Protein AF-A0A914XV38-F1 (afdb_monomer_lite)

pLDDT: mean 73.66, std 16.75, range [41.0, 97.12]

Secondary structure (DSSP, 8-state):
----HHHHHHH-STTTTSSHHHHHTT----THHHHHHHHHHHHHHHHHHHHHHHHHHHHHHHHTTTT----SS-HHHHHHH-HHHHHHHHHHHHHHHHHH-HHHHHHHHHHHHHHHHHHHHHHHHHHHHHHHHHHHHHHHHHHHHHHHHHHHHTT--

Structure (mmCIF, N/CA/C/O backbone):
data_AF-A0A914XV38-F1
#
_entry.id   AF-A0A914XV38-F1
#
loop_
_atom_site.group_PDB
_atom_site.id
_atom_site.type_symbol
_atom_site.label_atom_id
_atom_site.label_alt_id
_atom_site.label_comp_id
_atom_site.label_asym_id
_atom_site.label_entity_id
_atom_site.label_seq_id
_atom_site.pdbx_PDB_ins_code
_atom_site.Cartn_x
_atom_site.Cartn_y
_atom_site.Cartn_z
_atom_site.occupancy
_atom_site.B_iso_or_equiv
_atom_site.auth_seq_id
_atom_site.auth_comp_id
_atom_site.auth_asym_id
_atom_site.auth_atom_id
_atom_site.pdbx_PDB_model_num
ATOM 1 N N . MET A 1 1 ? 43.295 29.439 -17.324 1.00 41.00 1 MET A N 1
ATOM 2 C CA . MET A 1 1 ? 41.850 29.354 -17.033 1.00 41.00 1 MET A CA 1
ATOM 3 C C . MET A 1 1 ? 41.662 28.058 -16.274 1.00 41.00 1 MET A C 1
ATOM 5 O O . MET A 1 1 ? 42.192 27.056 -16.723 1.00 41.00 1 MET A O 1
ATOM 9 N N . SER A 1 2 ? 41.113 28.115 -15.063 1.00 48.41 2 SER A N 1
ATOM 10 C CA . SER A 1 2 ? 41.177 27.015 -14.096 1.00 48.41 2 SER A CA 1
ATOM 11 C C . SER A 1 2 ? 40.295 25.840 -14.526 1.00 48.41 2 SER A C 1
ATOM 13 O O . SER A 1 2 ? 39.072 25.958 -14.514 1.00 48.41 2 SER A O 1
ATOM 15 N N . ASP A 1 3 ? 40.920 24.716 -14.879 1.00 60.22 3 ASP A N 1
ATOM 16 C CA . ASP A 1 3 ? 40.264 23.430 -15.139 1.00 60.22 3 ASP A CA 1
ATOM 17 C C . ASP A 1 3 ? 39.800 22.807 -13.819 1.00 60.22 3 ASP A C 1
ATOM 19 O O . ASP A 1 3 ? 40.382 21.852 -13.307 1.00 60.22 3 ASP A O 1
ATOM 23 N N . ASP A 1 4 ? 38.769 23.397 -13.217 1.00 76.31 4 ASP A N 1
ATOM 24 C CA . ASP A 1 4 ? 38.188 22.877 -11.988 1.00 76.31 4 ASP A CA 1
ATOM 25 C C . ASP A 1 4 ? 37.334 21.635 -12.331 1.00 76.31 4 ASP A C 1
ATOM 27 O O . ASP A 1 4 ? 36.290 21.752 -12.989 1.00 76.31 4 ASP A O 1
ATOM 31 N N . PRO A 1 5 ? 37.711 20.418 -11.898 1.00 68.00 5 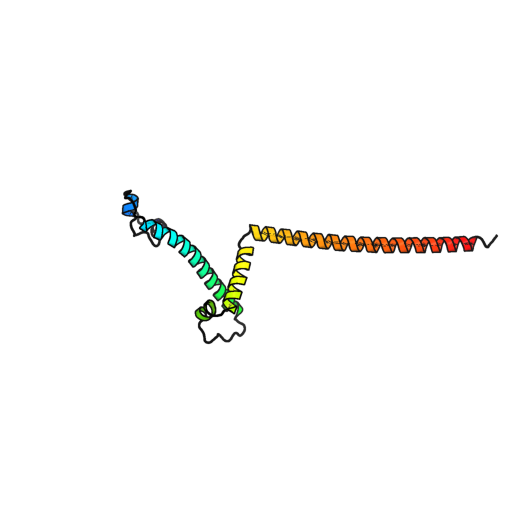PRO A N 1
ATOM 32 C CA . PRO A 1 5 ? 37.013 19.184 -12.279 1.00 68.00 5 PRO A CA 1
ATOM 33 C C . PRO A 1 5 ? 35.573 19.140 -11.739 1.00 68.00 5 PRO A C 1
ATOM 35 O O . PRO A 1 5 ? 34.691 18.497 -12.314 1.00 68.00 5 PRO A O 1
ATOM 38 N N . LYS A 1 6 ? 35.310 19.893 -10.663 1.00 68.88 6 LYS A N 1
ATOM 39 C CA . LYS A 1 6 ? 33.977 20.114 -10.088 1.00 68.88 6 LYS A CA 1
ATOM 40 C C . LYS A 1 6 ? 33.124 21.101 -10.895 1.00 68.88 6 LYS A C 1
ATOM 42 O O . LYS A 1 6 ? 31.919 21.178 -10.687 1.00 68.88 6 LYS A O 1
ATOM 47 N N . LEU A 1 7 ? 33.700 21.852 -11.821 1.00 66.38 7 LEU A N 1
ATOM 48 C CA . LEU A 1 7 ? 32.927 22.647 -12.769 1.00 66.38 7 LEU A CA 1
ATOM 49 C C . LEU A 1 7 ? 32.657 21.855 -14.049 1.00 66.38 7 LEU A C 1
ATOM 51 O O . LEU A 1 7 ? 31.567 21.944 -14.610 1.00 66.38 7 LEU A O 1
ATOM 55 N N . LYS A 1 8 ? 33.601 20.990 -14.434 1.00 64.06 8 LYS A N 1
ATOM 56 C CA . LYS A 1 8 ? 33.467 20.086 -15.577 1.00 64.06 8 LYS A CA 1
ATOM 57 C C . LYS A 1 8 ? 32.241 19.178 -15.448 1.00 64.06 8 LYS A C 1
ATOM 59 O O . LYS A 1 8 ? 31.388 19.235 -16.315 1.00 64.06 8 LYS A O 1
ATOM 64 N N . TRP A 1 9 ? 32.034 18.454 -14.341 1.00 71.44 9 TRP A N 1
ATOM 65 C CA . TRP A 1 9 ? 30.826 17.601 -14.196 1.00 71.44 9 TRP A CA 1
ATOM 66 C C . TRP A 1 9 ? 29.491 18.373 -14.276 1.00 71.44 9 TRP A C 1
ATOM 68 O O . TRP A 1 9 ? 28.462 17.788 -14.603 1.00 71.44 9 TRP A O 1
ATOM 78 N N . MET A 1 10 ? 29.500 19.674 -13.964 1.00 63.31 10 MET A N 1
ATOM 79 C CA . MET A 1 10 ? 28.307 20.520 -13.962 1.00 63.31 10 MET A CA 1
ATOM 80 C C . MET A 1 10 ? 27.970 21.037 -15.366 1.00 63.31 10 MET A C 1
ATOM 82 O O . MET A 1 10 ? 26.803 21.277 -15.669 1.00 63.31 10 MET A O 1
ATOM 86 N N . TYR A 1 11 ? 28.979 21.201 -16.225 1.00 62.62 11 TYR A N 1
ATOM 87 C CA . TYR A 1 11 ? 28.820 21.764 -17.565 1.00 62.62 11 TYR A CA 1
ATOM 88 C C . TYR A 1 11 ? 28.983 20.746 -18.700 1.00 62.62 11 TYR A C 1
ATOM 90 O O . TYR A 1 11 ? 28.449 20.993 -19.783 1.00 62.62 11 TYR A O 1
ATOM 98 N N . ASP A 1 12 ? 29.627 19.610 -18.428 1.00 63.47 12 ASP A N 1
ATOM 99 C CA . ASP A 1 12 ? 29.989 18.519 -19.343 1.00 63.47 12 ASP A CA 1
ATOM 100 C C . ASP A 1 12 ? 28.950 17.379 -19.293 1.00 63.47 12 ASP A C 1
ATOM 102 O O . ASP A 1 12 ? 29.258 16.193 -19.170 1.00 63.47 12 ASP A O 1
ATOM 106 N N . GLY A 1 13 ? 27.669 17.761 -19.295 1.00 64.31 13 GLY A N 1
ATOM 107 C CA . GLY A 1 13 ? 26.573 16.811 -19.472 1.00 64.31 13 GLY A CA 1
ATOM 108 C C . GLY A 1 13 ? 26.583 16.216 -20.891 1.00 64.31 13 GLY A C 1
ATOM 109 O O . GLY A 1 13 ? 27.240 16.766 -21.772 1.00 64.31 13 GLY A O 1
ATOM 110 N N . PRO A 1 14 ? 25.797 15.161 -21.178 1.00 55.69 14 PRO A N 1
ATOM 111 C CA . PRO A 1 14 ? 25.811 14.417 -22.454 1.00 55.69 14 PRO A CA 1
ATOM 112 C C . PRO A 1 14 ? 25.524 15.216 -23.746 1.00 55.69 14 PRO A C 1
ATOM 114 O O . PRO A 1 14 ? 25.412 14.627 -24.816 1.00 55.69 14 PRO A O 1
ATOM 117 N N . LYS A 1 15 ? 25.335 16.538 -23.657 1.00 56.88 15 LYS A N 1
ATOM 118 C CA . LYS A 1 15 ? 25.052 17.467 -24.763 1.00 56.88 15 LYS A CA 1
ATOM 119 C C . LYS A 1 15 ? 25.884 18.757 -24.680 1.00 56.88 15 LYS A C 1
ATOM 121 O O . LYS A 1 15 ? 25.517 19.752 -25.292 1.00 56.88 15 LYS A O 1
ATOM 126 N N . ALA A 1 16 ? 26.967 18.767 -23.899 1.00 57.53 16 ALA A N 1
ATOM 127 C CA . ALA A 1 16 ? 27.772 19.965 -23.660 1.00 57.53 16 ALA A CA 1
ATOM 128 C C . ALA A 1 16 ? 28.432 20.534 -24.927 1.00 57.53 16 ALA A C 1
ATOM 130 O O . ALA A 1 16 ? 28.594 21.747 -25.011 1.00 57.53 16 ALA A O 1
ATOM 131 N N . ASP A 1 17 ? 28.734 19.685 -25.913 1.00 57.12 17 ASP A N 1
ATOM 132 C CA . ASP A 1 17 ? 29.465 20.078 -27.126 1.00 57.12 17 ASP A CA 1
ATOM 133 C C . ASP A 1 17 ? 28.587 20.569 -28.284 1.00 57.12 17 ASP A C 1
ATOM 135 O O . ASP A 1 17 ? 29.087 21.170 -29.234 1.00 57.12 17 ASP A O 1
ATOM 139 N N . VAL A 1 18 ? 27.271 20.350 -28.244 1.00 59.00 18 VAL A N 1
ATOM 140 C CA . VAL A 1 18 ? 26.411 20.670 -29.390 1.00 59.00 18 VAL A CA 1
ATOM 141 C C . VAL A 1 18 ? 25.812 22.068 -29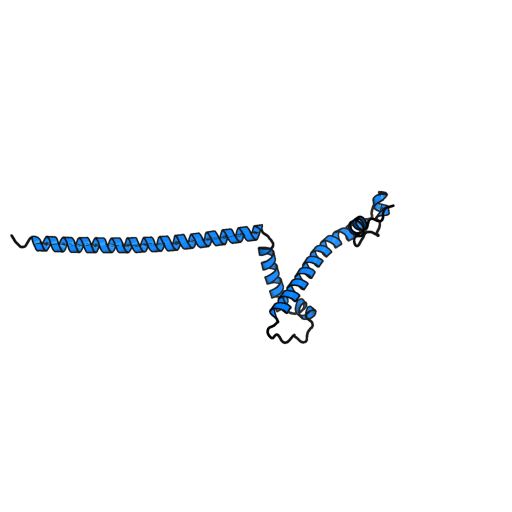.193 1.00 59.00 18 VAL A C 1
ATOM 143 O O . VAL A 1 18 ? 24.783 22.240 -28.545 1.00 59.00 18 VAL A O 1
ATOM 146 N N . HIS A 1 19 ? 26.498 23.073 -29.753 1.00 63.16 19 HIS A N 1
ATOM 147 C CA . HIS A 1 19 ? 26.081 24.485 -29.878 1.00 63.16 19 HIS A CA 1
ATOM 148 C C . HIS A 1 19 ? 26.098 25.358 -28.605 1.00 63.16 19 HIS A C 1
ATOM 150 O O . HIS A 1 19 ? 25.396 26.371 -28.536 1.00 63.16 19 HIS A O 1
ATOM 156 N N . ARG A 1 20 ? 26.946 25.036 -27.614 1.00 69.44 20 ARG A N 1
ATOM 157 C CA . ARG A 1 20 ? 27.156 25.876 -26.411 1.00 69.44 20 ARG A CA 1
ATOM 158 C C . ARG A 1 20 ? 27.593 27.301 -26.748 1.00 69.44 20 ARG A C 1
ATOM 160 O O . ARG A 1 20 ? 27.009 28.263 -26.251 1.00 69.44 20 ARG A O 1
ATOM 167 N N . GLU A 1 21 ? 28.601 27.416 -27.606 1.00 68.56 21 GLU A N 1
ATOM 168 C CA . GLU A 1 21 ? 29.188 28.702 -27.988 1.00 68.56 21 GLU A CA 1
ATOM 169 C C . GLU A 1 21 ? 28.180 29.575 -28.745 1.00 68.56 21 GLU A C 1
ATOM 171 O O . GLU A 1 21 ? 28.085 30.773 -28.500 1.00 68.56 21 GLU A O 1
ATOM 176 N N . ASP A 1 22 ? 27.343 28.980 -29.598 1.00 72.44 22 ASP A N 1
ATOM 177 C CA . ASP A 1 22 ? 26.324 29.718 -30.349 1.00 72.44 22 ASP A CA 1
ATOM 178 C C . ASP A 1 22 ? 25.220 30.286 -29.440 1.00 72.44 22 ASP A C 1
ATOM 180 O O . ASP A 1 22 ? 24.764 31.411 -29.659 1.00 72.44 22 ASP A O 1
ATOM 184 N N . PHE A 1 23 ? 24.830 29.550 -28.391 1.00 70.38 23 PHE A N 1
ATOM 185 C CA . PHE A 1 23 ? 23.866 30.021 -27.392 1.00 70.38 23 PHE A CA 1
ATOM 186 C C . PHE A 1 23 ? 24.442 31.138 -26.514 1.00 70.38 23 PHE A C 1
ATOM 188 O O . PHE A 1 23 ? 23.765 32.134 -26.261 1.00 70.38 23 PHE A O 1
ATOM 195 N N . LEU A 1 24 ? 25.701 31.009 -26.083 1.00 76.00 24 LEU A N 1
ATOM 196 C CA . LEU A 1 24 ? 26.383 32.042 -25.295 1.00 76.00 24 LEU A CA 1
ATOM 197 C C . LEU A 1 24 ? 26.608 33.331 -26.096 1.00 76.00 24 LEU A C 1
ATOM 199 O O . LEU A 1 24 ? 26.568 34.422 -25.531 1.00 76.00 24 LEU A O 1
ATOM 203 N N . LEU A 1 25 ? 26.777 33.211 -27.413 1.00 80.25 25 LEU A N 1
ATOM 204 C CA . LEU A 1 25 ? 26.865 34.336 -28.343 1.00 80.25 25 LEU A CA 1
ATOM 205 C C . LEU A 1 25 ? 25.489 34.891 -28.760 1.00 80.25 25 LEU A C 1
ATOM 207 O O . LEU A 1 25 ? 25.427 35.817 -29.567 1.00 80.25 25 LEU A O 1
ATOM 211 N N . GLY A 1 26 ? 24.388 34.350 -28.220 1.00 72.69 26 GLY A N 1
ATOM 212 C CA . GLY A 1 26 ? 23.032 34.858 -28.435 1.00 72.69 26 GLY A CA 1
ATOM 213 C C . GLY A 1 26 ? 22.471 34.610 -29.837 1.00 72.69 26 GLY A C 1
ATOM 214 O O . GLY A 1 26 ? 21.571 35.331 -30.273 1.00 72.69 26 GLY A O 1
ATOM 215 N N . LYS A 1 27 ? 22.988 33.616 -30.568 1.00 77.75 27 LYS A N 1
ATOM 216 C CA . LYS A 1 27 ? 22.455 33.260 -31.887 1.00 77.75 27 LYS A CA 1
ATOM 217 C C . LYS A 1 27 ? 21.096 32.573 -31.750 1.00 77.75 27 LYS A C 1
ATOM 219 O O . LYS A 1 27 ? 20.847 31.828 -30.804 1.00 77.75 27 LYS A O 1
ATOM 224 N N . GLN A 1 28 ? 20.211 32.814 -32.716 1.00 71.94 28 GLN A N 1
ATOM 225 C CA . GLN A 1 28 ? 18.901 32.169 -32.746 1.00 71.94 28 GLN A CA 1
ATOM 226 C C . GLN A 1 28 ? 19.071 30.665 -32.987 1.00 71.94 28 GLN A C 1
ATOM 228 O O . GLN A 1 28 ? 19.559 30.252 -34.037 1.00 71.94 28 GLN A O 1
ATOM 233 N N . LEU A 1 29 ? 18.682 29.854 -32.004 1.00 64.19 29 LEU A N 1
ATOM 234 C CA . LEU A 1 29 ? 18.684 28.399 -32.125 1.00 64.19 29 LEU A CA 1
ATOM 235 C C . LEU A 1 29 ? 17.526 27.960 -33.029 1.00 64.19 29 LEU A C 1
ATOM 237 O O . LEU A 1 29 ? 16.406 28.463 -32.915 1.00 64.19 29 LEU A O 1
ATOM 241 N N . THR A 1 30 ? 17.794 27.028 -33.942 1.00 67.12 30 THR A N 1
ATOM 242 C CA . THR A 1 30 ? 16.761 26.443 -34.801 1.00 67.12 30 THR A CA 1
ATOM 243 C C . THR A 1 30 ? 15.841 25.525 -33.991 1.00 67.12 30 THR A C 1
ATOM 245 O O . THR A 1 30 ? 16.195 25.033 -32.918 1.00 67.12 30 THR A O 1
ATOM 248 N N . LYS A 1 31 ? 14.636 25.275 -34.516 1.00 63.69 31 LYS A N 1
ATOM 249 C CA . LYS A 1 31 ? 13.576 24.475 -33.871 1.00 63.69 31 LYS A CA 1
ATOM 250 C C . LYS A 1 31 ? 14.003 23.035 -33.538 1.00 63.69 31 LYS A C 1
ATOM 252 O O . LYS A 1 31 ? 13.407 22.391 -32.680 1.00 63.69 31 LYS A O 1
ATOM 257 N N . ASP A 1 32 ? 15.073 22.560 -34.168 1.00 59.56 32 ASP A N 1
ATOM 258 C CA . ASP A 1 32 ? 15.674 21.249 -33.924 1.00 59.56 32 ASP A CA 1
ATOM 259 C C . ASP A 1 32 ? 16.302 21.144 -32.522 1.00 59.56 32 ASP A C 1
ATOM 261 O O . ASP A 1 32 ? 16.434 20.045 -31.992 1.00 59.56 32 ASP A O 1
ATOM 265 N N . PHE A 1 33 ? 16.633 22.273 -31.879 1.00 62.00 33 PHE A N 1
ATOM 266 C CA . PHE A 1 33 ? 17.196 22.309 -30.527 1.00 62.00 33 PHE A CA 1
ATOM 267 C C . PHE A 1 33 ? 16.188 21.896 -29.439 1.00 62.00 33 PHE A C 1
ATOM 269 O O . PHE A 1 33 ? 16.547 21.178 -28.502 1.00 62.00 33 PHE A O 1
ATOM 276 N N . GLU A 1 34 ? 14.915 22.290 -29.571 1.00 57.62 34 GLU A N 1
ATOM 277 C CA . GLU A 1 34 ? 13.851 21.897 -28.629 1.00 57.62 34 GLU A CA 1
ATOM 278 C C . GLU A 1 34 ? 13.601 20.386 -28.644 1.00 57.62 34 GLU A C 1
ATOM 280 O O . GLU A 1 34 ? 13.331 19.783 -27.606 1.00 57.62 34 GLU A O 1
ATOM 285 N N . LEU A 1 35 ? 13.775 19.739 -29.799 1.00 55.88 35 LEU A N 1
ATOM 286 C CA . LEU A 1 35 ? 13.557 18.301 -29.923 1.00 55.88 35 LEU A CA 1
ATOM 287 C C . LEU A 1 35 ? 14.529 17.498 -29.042 1.00 55.88 35 LEU A C 1
ATOM 289 O O . LEU A 1 35 ? 14.160 16.460 -28.492 1.00 55.88 35 LEU A O 1
ATOM 293 N N . TYR A 1 36 ? 15.752 17.996 -28.838 1.00 53.84 36 TYR A N 1
ATOM 294 C CA . TYR A 1 36 ? 16.742 17.339 -27.988 1.00 53.84 36 TYR A CA 1
ATOM 295 C C . TYR A 1 36 ? 16.544 17.614 -26.492 1.00 53.84 36 TYR A C 1
ATOM 297 O O . TYR A 1 36 ? 16.993 16.796 -25.685 1.00 53.84 36 TYR A O 1
ATOM 305 N N . SER A 1 37 ? 15.886 18.701 -26.081 1.00 56.75 37 SER A N 1
ATOM 306 C CA . SER A 1 37 ? 15.609 18.960 -24.658 1.00 56.75 37 SER A CA 1
ATOM 307 C C . SER A 1 37 ? 14.467 18.077 -24.135 1.00 56.75 37 SER A C 1
ATOM 309 O O . SER A 1 37 ? 14.569 17.519 -23.040 1.00 56.75 37 SER A O 1
ATOM 311 N N . ASP A 1 38 ? 13.442 17.834 -24.954 1.00 50.56 38 ASP A N 1
ATOM 312 C CA . ASP A 1 38 ? 12.316 16.959 -24.606 1.00 50.56 38 ASP A CA 1
ATOM 313 C C . ASP A 1 38 ? 12.700 15.475 -24.536 1.00 50.56 38 ASP A C 1
ATOM 315 O O . ASP A 1 38 ? 12.161 14.726 -23.713 1.00 50.56 38 ASP A O 1
ATOM 319 N N . VAL A 1 39 ? 13.679 15.040 -25.335 1.00 50.19 39 VAL A N 1
ATOM 320 C CA . VAL A 1 39 ? 14.248 13.684 -25.236 1.00 50.19 39 VAL A CA 1
ATOM 321 C C . VAL A 1 39 ? 14.886 13.453 -23.860 1.00 50.19 39 VAL A C 1
ATOM 323 O O . VAL A 1 39 ? 14.718 12.379 -23.301 1.00 50.19 39 VAL A O 1
ATOM 326 N N . ALA A 1 40 ? 15.470 14.473 -23.218 1.00 50.06 40 ALA A N 1
ATOM 327 C CA . ALA A 1 40 ? 16.048 14.321 -21.877 1.00 50.06 40 ALA A CA 1
ATOM 328 C C . ALA A 1 40 ? 14.995 14.046 -20.784 1.00 50.06 40 ALA A C 1
ATOM 330 O O . ALA A 1 40 ? 15.289 13.376 -19.796 1.00 50.06 40 ALA A O 1
ATOM 331 N N . ARG A 1 41 ? 13.750 14.517 -20.948 1.00 50.75 41 ARG A N 1
ATOM 332 C CA . ARG A 1 41 ? 12.655 14.170 -20.021 1.00 50.75 41 ARG A CA 1
ATOM 333 C C . ARG A 1 41 ? 12.240 12.712 -20.201 1.00 50.75 41 ARG A C 1
ATOM 335 O O . ARG A 1 41 ? 12.031 12.013 -19.213 1.00 50.75 41 ARG A O 1
ATOM 342 N N . LYS A 1 42 ? 12.211 12.244 -21.452 1.00 51.69 42 LYS A N 1
ATOM 343 C CA . LYS A 1 42 ? 11.950 10.839 -21.791 1.00 51.69 42 LYS A CA 1
ATOM 344 C C . LYS A 1 42 ? 13.069 9.922 -21.294 1.00 51.69 42 LYS A C 1
ATOM 346 O O . LYS A 1 42 ? 12.759 8.868 -20.758 1.00 51.69 42 LYS A O 1
ATOM 351 N N . ASP A 1 43 ? 14.328 10.350 -21.368 1.00 49.41 43 ASP A N 1
ATOM 352 C CA . ASP A 1 43 ? 15.484 9.585 -20.884 1.00 49.41 43 ASP A CA 1
ATOM 353 C C . ASP A 1 43 ? 15.527 9.488 -19.352 1.00 49.41 43 ASP A C 1
ATOM 355 O O . ASP A 1 43 ? 15.942 8.468 -18.817 1.00 49.41 43 ASP A O 1
ATOM 359 N N . VAL A 1 44 ? 15.062 10.504 -18.614 1.00 53.47 44 VAL A N 1
ATOM 360 C CA . VAL A 1 44 ? 14.942 10.432 -17.143 1.00 53.47 44 VAL A CA 1
ATOM 361 C C . VAL A 1 44 ? 13.830 9.471 -16.719 1.00 53.47 44 VAL A C 1
ATOM 363 O O . VAL A 1 44 ? 13.985 8.739 -15.738 1.00 53.47 44 VAL A O 1
ATOM 366 N N . ASP A 1 45 ? 12.717 9.438 -17.448 1.00 50.09 45 ASP A N 1
ATOM 367 C CA . ASP A 1 45 ? 11.640 8.482 -17.189 1.00 50.09 45 ASP A CA 1
ATOM 368 C C . ASP A 1 45 ? 12.012 7.062 -17.661 1.00 50.09 45 ASP A C 1
ATOM 370 O O . ASP A 1 45 ? 11.708 6.089 -16.967 1.00 50.09 45 ASP A O 1
ATOM 374 N N . ALA A 1 46 ? 12.786 6.939 -18.744 1.00 52.16 46 ALA A N 1
ATOM 375 C CA . ALA A 1 46 ? 13.398 5.687 -19.182 1.00 52.16 46 ALA A CA 1
ATOM 376 C C . ALA A 1 46 ? 14.446 5.186 -18.173 1.00 52.16 46 ALA A C 1
ATOM 378 O O . ALA A 1 46 ? 14.395 4.026 -17.779 1.00 52.16 46 ALA A O 1
ATOM 379 N N . ALA A 1 47 ? 15.315 6.051 -17.646 1.00 52.22 47 ALA A N 1
ATOM 380 C CA . ALA A 1 47 ? 16.307 5.700 -16.629 1.00 52.22 47 ALA A CA 1
ATOM 381 C C . ALA A 1 47 ? 15.659 5.295 -15.296 1.00 52.22 47 ALA A C 1
ATOM 383 O O . ALA A 1 47 ? 16.151 4.393 -14.620 1.00 52.22 47 ALA A O 1
ATOM 384 N N . LYS A 1 48 ? 14.523 5.902 -14.918 1.00 54.22 48 LYS A N 1
ATOM 385 C CA . LYS A 1 48 ? 13.706 5.409 -13.795 1.00 54.22 48 LYS A CA 1
ATOM 386 C C . LYS A 1 48 ? 13.132 4.032 -14.098 1.00 54.22 48 LYS A C 1
ATOM 388 O O . LYS A 1 48 ? 13.196 3.169 -13.229 1.00 54.22 48 LYS A O 1
ATOM 393 N N . SER A 1 49 ? 12.609 3.806 -15.304 1.00 54.84 49 SER A N 1
ATOM 394 C CA . SER A 1 49 ? 12.084 2.496 -15.705 1.00 54.84 49 SER A CA 1
ATOM 395 C C . SER A 1 49 ? 13.174 1.412 -15.725 1.00 54.84 49 SER A C 1
ATOM 397 O O . SER A 1 49 ? 12.958 0.326 -15.198 1.00 54.84 49 SER A O 1
ATOM 399 N N . GLU A 1 50 ? 14.385 1.742 -16.177 1.00 55.38 50 GLU A N 1
ATOM 400 C CA . GLU A 1 50 ? 15.541 0.842 -16.219 1.00 55.38 50 GLU A CA 1
ATOM 401 C C . GLU A 1 50 ? 16.127 0.597 -14.815 1.00 55.38 50 GLU A C 1
ATOM 403 O O . GLU A 1 50 ? 16.525 -0.517 -14.473 1.00 55.38 50 GLU A O 1
ATOM 408 N N . ALA A 1 51 ? 16.143 1.611 -13.942 1.00 56.97 51 ALA A N 1
ATOM 409 C CA . ALA A 1 51 ? 16.525 1.453 -12.538 1.00 56.97 51 ALA A CA 1
ATOM 410 C C . ALA A 1 51 ? 15.504 0.604 -11.760 1.00 56.97 51 ALA A C 1
ATOM 412 O O . ALA A 1 51 ? 15.883 -0.210 -10.910 1.00 56.97 51 ALA A O 1
ATOM 413 N N . ILE A 1 52 ? 14.213 0.759 -12.068 1.00 56.66 52 ILE A N 1
ATOM 414 C CA . ILE A 1 52 ? 13.138 -0.092 -11.555 1.00 56.66 52 ILE A CA 1
ATOM 415 C C . ILE A 1 52 ? 13.359 -1.531 -12.015 1.00 56.66 52 ILE A C 1
ATOM 417 O O . ILE A 1 52 ? 13.316 -2.426 -11.168 1.00 56.66 52 ILE A O 1
ATOM 421 N N . ASP A 1 53 ? 13.666 -1.742 -13.292 1.00 58.38 53 ASP A N 1
ATOM 422 C CA . ASP A 1 53 ? 13.890 -3.065 -13.864 1.00 58.38 53 ASP A CA 1
ATOM 423 C C . ASP A 1 53 ? 15.117 -3.751 -13.239 1.00 58.38 53 ASP A C 1
ATOM 425 O O . ASP A 1 53 ? 15.020 -4.841 -12.676 1.00 58.38 53 ASP A O 1
ATOM 429 N N . LYS A 1 54 ? 16.245 -3.038 -13.115 1.00 58.91 54 LYS A N 1
ATOM 430 C CA . LYS A 1 54 ? 17.442 -3.522 -12.397 1.00 58.91 54 LYS A CA 1
ATOM 431 C C . LYS A 1 54 ? 17.168 -3.824 -10.918 1.00 58.91 54 LYS A C 1
ATOM 433 O O . LYS A 1 54 ? 17.729 -4.775 -10.370 1.00 58.91 54 LYS A O 1
ATOM 438 N N . SER A 1 55 ? 16.310 -3.049 -10.246 1.00 59.06 55 SER A N 1
ATOM 439 C CA . SER A 1 55 ? 15.904 -3.319 -8.855 1.00 59.06 55 SER A CA 1
ATOM 440 C C . SER A 1 55 ? 14.996 -4.549 -8.734 1.00 59.06 55 SER A C 1
ATOM 442 O O . SER A 1 55 ? 15.092 -5.294 -7.756 1.00 59.06 55 SER A O 1
ATOM 444 N N . PHE A 1 56 ? 14.133 -4.782 -9.727 1.00 58.19 56 PHE A N 1
ATOM 445 C CA . PHE A 1 56 ? 13.239 -5.931 -9.796 1.00 58.19 56 PHE A CA 1
ATOM 446 C C . PHE A 1 56 ? 14.023 -7.208 -10.100 1.00 58.19 56 PHE A C 1
ATOM 448 O O . PHE A 1 56 ? 13.890 -8.180 -9.364 1.00 58.19 56 PHE A O 1
ATOM 455 N N . ILE A 1 57 ? 14.933 -7.173 -11.076 1.00 59.62 57 ILE A N 1
ATOM 456 C CA . ILE A 1 57 ? 15.862 -8.267 -11.391 1.00 59.62 57 ILE A CA 1
ATOM 457 C C . ILE A 1 57 ? 16.680 -8.638 -10.143 1.00 59.62 57 ILE A C 1
ATOM 459 O O . ILE A 1 57 ? 16.800 -9.816 -9.800 1.00 59.62 57 ILE A O 1
ATOM 463 N N . LYS A 1 58 ? 17.189 -7.652 -9.387 1.00 59.12 58 LYS A N 1
ATOM 464 C CA . LYS A 1 58 ? 17.887 -7.904 -8.112 1.00 59.12 58 LYS A CA 1
ATOM 465 C C . LYS A 1 58 ? 16.956 -8.520 -7.060 1.00 59.12 58 LYS A C 1
ATOM 467 O O . LYS A 1 58 ? 17.298 -9.533 -6.468 1.00 59.12 58 LYS A O 1
ATOM 472 N N . SER A 1 59 ? 15.757 -7.985 -6.859 1.00 55.28 59 SER A N 1
ATOM 473 C CA . SER A 1 59 ? 14.755 -8.554 -5.939 1.00 55.28 59 SER A CA 1
ATOM 474 C C . SER A 1 59 ? 14.408 -10.018 -6.266 1.00 55.28 59 SER A C 1
ATOM 476 O O . SER A 1 59 ? 14.414 -10.884 -5.386 1.00 55.28 59 SER A O 1
ATOM 478 N N . VAL A 1 60 ? 14.182 -10.316 -7.548 1.00 56.12 60 VAL A N 1
ATOM 479 C CA . VAL A 1 60 ? 13.850 -11.656 -8.047 1.00 56.12 60 VA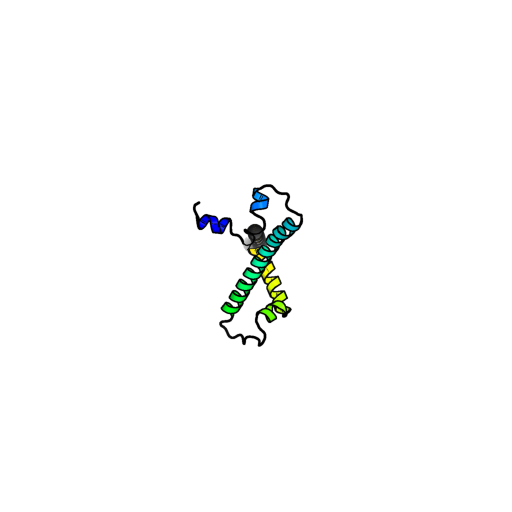L A CA 1
ATOM 480 C C . VAL A 1 60 ? 15.030 -12.615 -7.883 1.00 56.12 60 VAL A C 1
ATOM 482 O O . VAL A 1 60 ? 14.835 -13.736 -7.420 1.00 56.12 60 VAL A O 1
ATOM 485 N N . THR A 1 61 ? 16.257 -12.176 -8.169 1.00 53.06 61 THR A N 1
ATOM 486 C CA . THR A 1 61 ? 17.465 -13.006 -8.006 1.00 53.06 61 THR A CA 1
ATOM 487 C C . THR A 1 61 ? 17.808 -13.273 -6.537 1.00 53.06 61 THR A C 1
ATOM 489 O O . THR A 1 61 ? 18.131 -14.408 -6.193 1.00 53.06 61 THR A O 1
ATOM 492 N N . HIS A 1 62 ? 17.652 -12.296 -5.636 1.00 49.78 62 HIS A N 1
ATOM 493 C CA . HIS A 1 62 ? 17.961 -12.471 -4.207 1.00 49.78 62 HIS A CA 1
ATOM 494 C C . HIS A 1 62 ? 16.889 -13.295 -3.472 1.00 49.78 62 HIS A C 1
ATOM 496 O O . HIS A 1 62 ? 17.211 -14.064 -2.567 1.00 49.78 62 HIS A O 1
ATOM 502 N N . SER A 1 63 ? 15.622 -13.223 -3.898 1.00 48.00 63 SER A N 1
ATOM 503 C CA . SER A 1 63 ? 14.569 -14.130 -3.416 1.00 48.00 63 SER A CA 1
ATOM 504 C C . SER A 1 63 ? 14.682 -15.552 -3.995 1.00 48.00 63 SER A C 1
ATOM 506 O O . SER A 1 63 ? 14.027 -16.468 -3.490 1.00 48.00 63 SER A O 1
ATOM 508 N N . SER A 1 64 ? 15.496 -15.755 -5.038 1.00 47.59 64 SER A N 1
ATOM 509 C CA . SER A 1 64 ? 15.656 -17.025 -5.756 1.00 47.59 64 SER A CA 1
ATOM 510 C C . SER A 1 64 ? 16.868 -17.851 -5.304 1.00 47.59 64 SER A C 1
ATOM 512 O O . SER A 1 64 ? 17.247 -18.802 -5.987 1.00 47.59 64 SER A O 1
ATOM 514 N N . ASN A 1 65 ? 17.414 -17.602 -4.107 1.00 46.59 65 ASN A N 1
ATOM 515 C CA . ASN A 1 65 ? 18.352 -18.540 -3.470 1.00 46.59 65 ASN A CA 1
ATOM 516 C C . ASN A 1 65 ? 17.661 -19.816 -2.929 1.00 46.59 65 ASN A C 1
ATOM 518 O O . ASN A 1 65 ? 18.217 -20.563 -2.129 1.00 46.59 65 ASN A O 1
ATOM 522 N N . ARG A 1 66 ? 16.412 -20.070 -3.340 1.00 47.31 66 ARG A N 1
ATOM 523 C CA . ARG A 1 66 ? 15.704 -21.332 -3.125 1.00 47.31 66 ARG A CA 1
ATOM 524 C C . ARG A 1 66 ? 15.112 -21.815 -4.453 1.00 47.31 66 ARG A C 1
ATOM 526 O O . ARG A 1 66 ? 13.951 -21.571 -4.744 1.00 47.31 66 ARG A O 1
ATOM 533 N N . HIS A 1 67 ? 15.934 -22.536 -5.213 1.00 49.41 67 HIS A N 1
ATOM 534 C CA . HIS A 1 67 ? 15.520 -23.608 -6.132 1.00 49.41 67 HIS A CA 1
ATOM 535 C C . HIS A 1 67 ? 14.664 -23.254 -7.366 1.00 49.41 67 HIS A C 1
ATOM 537 O O . HIS A 1 67 ? 13.817 -24.061 -7.746 1.00 49.41 67 HIS A O 1
ATOM 543 N N . ASN A 1 68 ? 14.893 -22.135 -8.060 1.00 50.31 68 ASN A N 1
ATOM 544 C CA . ASN A 1 68 ? 14.291 -21.964 -9.390 1.00 50.31 68 ASN A CA 1
ATOM 545 C C . ASN A 1 68 ? 15.281 -22.375 -10.475 1.00 50.31 68 ASN A C 1
ATOM 547 O O . ASN A 1 68 ? 16.314 -21.739 -10.673 1.00 50.31 68 ASN A O 1
ATOM 551 N N . LYS A 1 69 ? 14.941 -23.458 -11.175 1.00 55.31 69 LYS A N 1
ATOM 552 C CA . LYS A 1 69 ? 15.538 -23.831 -12.456 1.00 55.31 69 LYS A CA 1
ATOM 553 C C . LYS A 1 69 ? 15.360 -22.625 -13.379 1.00 55.31 69 LYS A C 1
ATOM 555 O O . LYS A 1 69 ? 14.229 -22.281 -13.715 1.00 55.31 69 LYS A O 1
ATOM 560 N N . VAL A 1 70 ? 16.455 -21.935 -13.687 1.00 57.31 70 VAL A N 1
ATOM 561 C CA . VAL A 1 70 ? 16.449 -20.782 -14.591 1.00 57.31 70 VAL A CA 1
ATOM 562 C C . VAL A 1 70 ? 15.852 -21.264 -15.911 1.00 57.31 70 VAL A C 1
ATOM 564 O O . VAL A 1 70 ? 16.261 -22.307 -16.424 1.00 57.31 70 VAL A O 1
ATOM 567 N N . SER A 1 71 ? 14.823 -20.572 -16.401 1.00 62.03 71 SER A N 1
ATOM 568 C CA . SER A 1 71 ? 14.240 -20.878 -17.707 1.00 62.03 71 SER A CA 1
ATOM 569 C C . SER A 1 71 ? 15.356 -20.869 -18.758 1.00 62.03 71 SER A C 1
ATOM 571 O O . SER A 1 71 ? 16.297 -20.088 -18.641 1.00 62.03 71 SER A O 1
ATOM 573 N N . ALA A 1 72 ? 15.261 -21.710 -19.789 1.00 69.75 72 ALA A N 1
ATOM 574 C CA . ALA A 1 72 ? 16.250 -21.717 -20.870 1.00 69.75 72 ALA A CA 1
ATOM 575 C C . ALA A 1 72 ? 16.295 -20.388 -21.660 1.00 69.75 72 ALA A C 1
ATOM 577 O O . ALA A 1 72 ? 17.233 -20.161 -22.419 1.00 69.75 72 ALA A O 1
ATOM 578 N N . LEU A 1 73 ? 15.294 -19.518 -21.480 1.00 69.88 73 LEU A N 1
ATOM 579 C CA . LEU A 1 73 ? 15.231 -18.174 -22.045 1.00 69.88 73 LEU A CA 1
ATOM 580 C C . LEU A 1 73 ? 15.960 -17.176 -21.136 1.00 69.88 73 LEU A C 1
ATOM 582 O O . LEU A 1 73 ? 15.873 -17.252 -19.906 1.00 69.88 73 LEU A O 1
ATOM 586 N N . GLY A 1 74 ? 16.651 -16.217 -21.758 1.00 82.12 74 GLY A N 1
ATOM 587 C CA . GLY A 1 74 ? 17.300 -15.112 -21.055 1.00 82.12 74 GLY A CA 1
ATOM 588 C C . GLY A 1 74 ? 16.295 -14.282 -20.252 1.00 82.12 74 GLY A C 1
ATOM 589 O O . GLY A 1 74 ? 15.138 -14.147 -20.641 1.00 82.12 74 GLY A O 1
ATOM 590 N N . LEU A 1 75 ? 16.740 -13.714 -19.127 1.00 79.56 75 LEU A N 1
ATOM 591 C CA . LEU A 1 75 ? 15.872 -12.937 -18.233 1.00 79.56 75 LEU A CA 1
ATOM 592 C C . LEU A 1 75 ? 15.181 -11.776 -18.956 1.00 79.56 75 LEU A C 1
ATOM 594 O O . LEU A 1 75 ? 14.007 -11.551 -18.719 1.00 79.56 75 LEU A O 1
ATOM 598 N N . ASP A 1 76 ? 15.884 -11.097 -19.859 1.00 80.12 76 ASP A N 1
ATOM 599 C CA . ASP A 1 76 ? 15.354 -9.992 -20.666 1.00 80.12 76 ASP A CA 1
ATOM 600 C C . ASP A 1 76 ? 14.148 -10.422 -21.524 1.00 80.12 76 ASP A C 1
ATOM 602 O O . ASP A 1 76 ? 13.078 -9.816 -21.488 1.00 80.12 76 ASP A O 1
ATOM 606 N N . VAL A 1 77 ? 14.275 -11.576 -22.185 1.00 84.69 77 VAL A N 1
ATOM 607 C CA . VAL A 1 77 ? 13.204 -12.196 -22.977 1.00 84.69 77 VAL A CA 1
ATOM 608 C C . VAL A 1 77 ? 12.012 -12.542 -22.087 1.00 84.69 77 VAL A C 1
ATOM 610 O O . VAL A 1 77 ? 10.877 -12.211 -22.405 1.00 84.69 77 VAL A O 1
ATOM 613 N N . VAL A 1 78 ? 12.257 -13.141 -20.919 1.00 84.12 78 VAL A N 1
ATOM 614 C CA . VAL A 1 78 ? 11.192 -13.455 -19.953 1.00 84.12 78 VAL A CA 1
ATOM 615 C C . VAL A 1 78 ? 10.513 -12.182 -19.437 1.00 84.12 78 VAL A C 1
ATOM 617 O O . VAL A 1 78 ? 9.305 -12.167 -19.245 1.00 84.12 78 VAL A O 1
ATOM 620 N N . MET A 1 79 ? 11.248 -11.094 -19.228 1.00 79.88 79 MET A N 1
ATOM 621 C CA . MET A 1 79 ? 10.679 -9.839 -18.734 1.00 79.88 79 MET A CA 1
ATOM 622 C C . MET A 1 79 ? 9.784 -9.141 -19.762 1.00 79.88 79 MET A C 1
ATOM 624 O O . MET A 1 79 ? 8.766 -8.557 -19.377 1.00 79.88 79 MET A O 1
ATOM 628 N N . HIS A 1 80 ? 10.144 -9.209 -21.045 1.00 84.50 80 HIS A N 1
ATOM 629 C CA . HIS A 1 80 ? 9.437 -8.508 -22.118 1.00 84.50 80 HIS A CA 1
ATOM 630 C C . HIS A 1 80 ? 8.378 -9.350 -22.834 1.00 84.50 80 HIS A C 1
ATOM 632 O O . HIS A 1 80 ? 7.368 -8.798 -23.272 1.00 84.50 80 HIS A O 1
ATOM 638 N N . GLU A 1 81 ? 8.575 -10.662 -22.936 1.00 86.06 81 GLU A N 1
ATOM 639 C CA . GLU A 1 81 ? 7.709 -11.547 -23.723 1.00 86.06 81 GLU A CA 1
ATOM 640 C C . GLU A 1 81 ? 6.768 -12.399 -22.861 1.00 86.06 81 GLU A C 1
ATOM 642 O O . GLU A 1 81 ? 5.734 -12.843 -23.363 1.00 86.06 81 GLU A O 1
ATOM 647 N N . ASP A 1 82 ? 7.056 -12.610 -21.566 1.00 88.50 82 ASP A N 1
ATOM 648 C CA . ASP A 1 82 ? 6.154 -13.367 -20.689 1.00 88.50 82 ASP A CA 1
ATOM 649 C C . ASP A 1 82 ? 4.963 -12.490 -20.234 1.00 88.50 82 ASP A C 1
ATOM 651 O O . ASP A 1 82 ? 5.131 -11.540 -19.453 1.00 88.50 82 ASP A O 1
ATOM 655 N N . PRO A 1 83 ? 3.721 -12.816 -20.643 1.00 91.50 83 PRO A N 1
ATOM 656 C CA . PRO A 1 83 ? 2.542 -12.046 -20.259 1.00 91.50 83 PRO A CA 1
ATOM 657 C C . PRO A 1 83 ? 2.283 -12.059 -18.745 1.00 91.50 83 PRO A C 1
ATOM 659 O O . PRO A 1 83 ? 1.759 -11.083 -18.200 1.00 91.50 83 PRO A O 1
ATOM 662 N N . LEU A 1 84 ? 2.650 -13.129 -18.032 1.00 89.81 84 LEU A N 1
ATOM 663 C CA . LEU A 1 84 ? 2.481 -13.208 -16.579 1.00 89.81 84 LEU A CA 1
ATOM 664 C C . LEU A 1 84 ? 3.464 -12.289 -15.861 1.00 89.81 84 LEU A C 1
ATOM 666 O O . LEU A 1 84 ? 3.103 -11.645 -14.869 1.00 89.81 84 LEU A O 1
ATOM 670 N N . VAL A 1 85 ? 4.688 -12.192 -16.377 1.00 90.00 85 VAL A N 1
ATOM 671 C CA . VAL A 1 85 ? 5.692 -11.269 -15.848 1.00 90.00 85 VAL A CA 1
ATOM 672 C C . VAL A 1 85 ? 5.256 -9.832 -16.091 1.00 90.00 85 VAL A C 1
ATOM 674 O O . VAL A 1 85 ? 5.254 -9.057 -15.137 1.00 90.00 85 VAL A O 1
ATOM 677 N N . ALA A 1 86 ? 4.755 -9.496 -17.282 1.00 89.88 86 ALA A N 1
ATOM 678 C CA . ALA A 1 86 ? 4.210 -8.169 -17.577 1.00 89.88 86 ALA A CA 1
ATOM 679 C C . ALA A 1 86 ? 3.049 -7.768 -16.639 1.00 89.88 86 ALA A C 1
ATOM 681 O O . ALA A 1 86 ? 2.963 -6.631 -16.162 1.00 89.88 86 ALA A O 1
ATOM 682 N N . ILE A 1 87 ? 2.149 -8.703 -16.317 1.00 92.75 87 ILE A N 1
ATOM 683 C CA . ILE A 1 87 ? 1.068 -8.452 -15.350 1.00 92.75 87 ILE A CA 1
ATOM 684 C C . ILE A 1 87 ? 1.641 -8.214 -13.948 1.00 92.75 87 ILE A C 1
ATOM 686 O O . ILE A 1 87 ? 1.214 -7.287 -13.250 1.00 92.75 87 ILE A O 1
ATOM 690 N N . LYS A 1 88 ? 2.611 -9.034 -13.529 1.00 92.31 88 LYS A N 1
ATOM 691 C CA . LYS A 1 88 ? 3.244 -8.935 -12.212 1.00 92.31 88 LYS A CA 1
ATOM 692 C C . LYS A 1 88 ? 4.017 -7.628 -12.050 1.00 92.31 88 LYS A C 1
ATOM 694 O O . LYS A 1 88 ? 3.855 -6.965 -11.028 1.00 92.31 88 LYS A O 1
ATOM 699 N N . THR A 1 89 ? 4.806 -7.226 -13.043 1.00 90.69 89 THR A N 1
ATOM 700 C CA . THR A 1 89 ? 5.550 -5.960 -13.022 1.00 90.69 89 THR A CA 1
ATOM 701 C C . THR A 1 89 ? 4.592 -4.777 -12.949 1.00 90.69 89 THR A C 1
ATOM 703 O O . THR A 1 89 ? 4.749 -3.923 -12.079 1.00 90.69 89 THR A O 1
ATOM 706 N N . LYS A 1 90 ? 3.516 -4.769 -13.746 1.00 91.25 90 LYS A N 1
ATOM 707 C CA . LYS A 1 90 ? 2.469 -3.736 -13.679 1.00 91.25 90 LYS A CA 1
ATOM 708 C C . LYS A 1 90 ? 1.763 -3.679 -12.319 1.00 91.25 90 LYS A C 1
ATOM 710 O O . LYS A 1 90 ? 1.375 -2.602 -11.862 1.00 91.25 90 LYS A O 1
ATOM 715 N N . ALA A 1 91 ? 1.541 -4.823 -11.674 1.00 91.69 91 ALA A N 1
ATOM 716 C CA . ALA A 1 91 ? 0.971 -4.869 -10.330 1.00 91.69 91 ALA A CA 1
ATOM 717 C C . ALA A 1 91 ? 1.943 -4.304 -9.281 1.00 91.69 91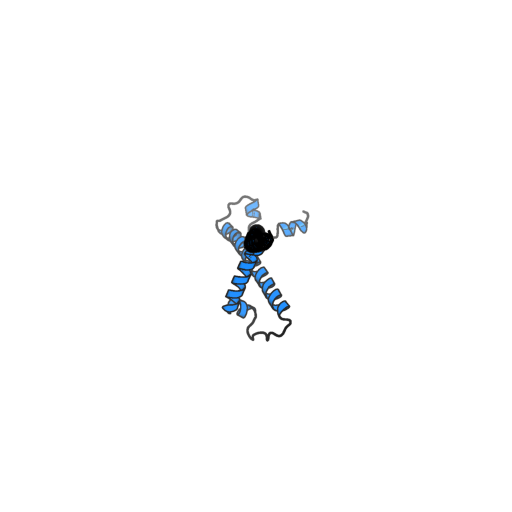 ALA A C 1
ATOM 719 O O . ALA A 1 91 ? 1.537 -3.492 -8.448 1.00 91.69 91 ALA A O 1
ATOM 720 N N . GLU A 1 92 ? 3.222 -4.680 -9.349 1.00 89.62 92 GLU A N 1
ATOM 721 C CA . GLU A 1 92 ? 4.246 -4.202 -8.417 1.00 89.62 92 GLU A CA 1
ATOM 722 C C . GLU A 1 92 ? 4.531 -2.701 -8.602 1.00 89.62 92 GLU A C 1
ATOM 724 O O . GLU A 1 92 ? 4.710 -1.990 -7.616 1.00 89.62 92 GLU A O 1
ATOM 729 N N . LEU A 1 93 ? 4.489 -2.192 -9.838 1.00 89.81 93 LEU A N 1
ATOM 730 C CA . LEU A 1 93 ? 4.608 -0.764 -10.147 1.00 89.81 93 LEU A CA 1
ATOM 731 C C . LEU A 1 93 ? 3.489 0.055 -9.504 1.00 89.81 93 LEU A C 1
ATOM 733 O O . LEU A 1 93 ? 3.774 0.980 -8.752 1.00 89.81 93 LEU A O 1
ATOM 737 N N . ARG A 1 94 ? 2.223 -0.338 -9.695 1.00 89.88 94 ARG A N 1
ATOM 738 C CA . ARG A 1 94 ? 1.087 0.334 -9.036 1.00 89.88 94 ARG A CA 1
ATOM 739 C C . ARG A 1 94 ? 1.202 0.312 -7.516 1.00 89.88 94 ARG A C 1
ATOM 741 O O . ARG A 1 94 ? 0.847 1.272 -6.839 1.00 89.88 94 ARG A O 1
ATOM 748 N N . LYS A 1 95 ? 1.694 -0.795 -6.959 1.00 90.88 95 LYS A N 1
ATOM 749 C CA . LYS A 1 95 ? 1.942 -0.911 -5.522 1.00 90.88 95 LYS A CA 1
ATOM 750 C C . LYS A 1 95 ? 3.031 0.070 -5.074 1.00 90.88 95 LYS A C 1
ATOM 752 O O . LYS A 1 95 ? 2.844 0.741 -4.064 1.00 90.88 95 LYS A O 1
ATOM 757 N N . ARG A 1 96 ? 4.129 0.191 -5.824 1.00 87.81 96 ARG A N 1
ATOM 758 C CA . ARG A 1 96 ? 5.189 1.175 -5.560 1.00 87.81 96 ARG A CA 1
ATOM 759 C C . ARG A 1 96 ? 4.688 2.607 -5.674 1.00 87.81 96 ARG A C 1
ATOM 761 O O . ARG A 1 96 ? 4.885 3.353 -4.732 1.00 87.81 96 ARG A O 1
ATOM 768 N N . GLU A 1 97 ? 3.936 2.963 -6.712 1.00 87.12 97 GLU A N 1
ATOM 769 C CA . GLU A 1 97 ? 3.341 4.304 -6.864 1.00 87.12 97 GLU A CA 1
ATOM 770 C C . GLU A 1 97 ? 2.541 4.744 -5.623 1.00 87.12 97 GLU A C 1
ATOM 772 O O . GLU A 1 97 ? 2.590 5.905 -5.212 1.00 87.12 97 GLU A O 1
ATOM 777 N N . ILE A 1 98 ? 1.836 3.804 -4.986 1.00 86.38 98 ILE A N 1
ATOM 778 C CA . ILE A 1 98 ? 1.086 4.045 -3.746 1.00 86.38 98 ILE A CA 1
ATOM 779 C C . ILE A 1 98 ? 2.017 4.276 -2.544 1.00 86.38 98 ILE A C 1
ATOM 781 O O . ILE A 1 98 ? 1.714 5.119 -1.697 1.00 86.38 98 ILE A O 1
ATOM 785 N N . TYR A 1 99 ? 3.117 3.525 -2.434 1.00 84.12 99 TYR A N 1
ATOM 786 C CA . TYR A 1 99 ? 4.044 3.601 -1.296 1.00 84.12 99 TYR A CA 1
ATOM 787 C C . TYR A 1 99 ? 5.089 4.712 -1.421 1.00 84.12 99 TYR A C 1
ATOM 789 O O . TYR A 1 99 ? 5.424 5.330 -0.411 1.00 84.12 99 TYR A O 1
ATOM 797 N N . ASP A 1 100 ? 5.566 4.976 -2.632 1.00 88.38 100 ASP A N 1
ATOM 798 C CA . ASP A 1 100 ? 6.571 5.991 -2.945 1.00 88.38 100 ASP A CA 1
ATOM 799 C C . ASP A 1 100 ? 5.983 7.401 -2.821 1.00 88.38 100 ASP A C 1
ATOM 801 O O . ASP A 1 100 ? 6.705 8.359 -2.552 1.00 88.38 100 A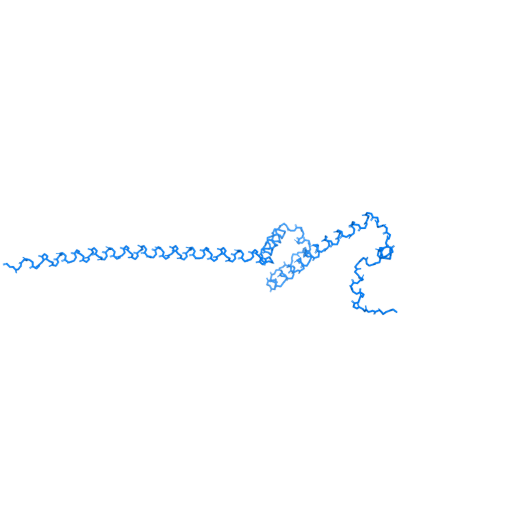SP A O 1
ATOM 805 N N . ASN A 1 101 ? 4.659 7.543 -2.958 1.00 92.19 101 ASN A N 1
ATOM 806 C CA . ASN A 1 101 ? 3.970 8.800 -2.714 1.00 92.19 101 ASN A CA 1
ATOM 807 C C . ASN A 1 101 ? 3.575 8.941 -1.227 1.00 92.19 101 ASN A C 1
ATOM 809 O O . ASN A 1 101 ? 2.574 8.353 -0.790 1.00 92.19 101 ASN A O 1
ATOM 813 N N . PRO A 1 102 ? 4.267 9.789 -0.439 1.00 92.31 102 PRO A N 1
ATOM 814 C CA . PRO A 1 102 ? 3.982 9.940 0.987 1.00 92.31 102 PRO A CA 1
ATOM 815 C C . PRO A 1 102 ? 2.563 10.463 1.255 1.00 92.31 102 PRO A C 1
ATOM 817 O O . PRO A 1 102 ? 1.952 10.107 2.264 1.00 92.31 102 PRO A O 1
ATOM 820 N N . ALA A 1 103 ? 1.987 11.262 0.349 1.00 92.44 103 ALA A N 1
ATOM 821 C CA . ALA A 1 103 ? 0.627 11.769 0.507 1.00 92.44 103 ALA A CA 1
ATOM 822 C C . ALA A 1 103 ? -0.420 10.651 0.366 1.00 92.44 103 ALA A C 1
ATOM 824 O O . ALA A 1 103 ? -1.389 10.615 1.129 1.00 92.44 103 ALA A O 1
ATOM 825 N N . ILE A 1 104 ? -0.221 9.719 -0.572 1.00 91.50 104 ILE A N 1
ATOM 826 C CA . ILE A 1 104 ? -1.096 8.548 -0.735 1.00 91.50 104 ILE A CA 1
ATOM 827 C C . ILE A 1 104 ? -0.937 7.609 0.462 1.00 91.50 104 ILE A C 1
ATOM 829 O O . ILE A 1 104 ? -1.936 7.187 1.047 1.00 91.50 104 ILE A O 1
ATOM 833 N N . GLN A 1 105 ? 0.297 7.358 0.901 1.00 92.75 105 GLN A N 1
ATOM 834 C CA . GLN A 1 105 ? 0.574 6.520 2.066 1.00 92.75 105 GLN A CA 1
ATOM 835 C C . GLN A 1 105 ? -0.115 7.049 3.338 1.00 92.75 105 GLN A C 1
ATOM 837 O O . GLN A 1 105 ? -0.700 6.281 4.105 1.00 92.75 105 GLN A O 1
ATOM 842 N N . MET A 1 106 ? -0.099 8.367 3.555 1.00 94.56 106 MET A N 1
ATOM 843 C CA . MET A 1 106 ? -0.785 9.000 4.685 1.00 94.56 106 MET A CA 1
ATOM 844 C C . MET A 1 106 ? -2.309 8.864 4.597 1.00 94.56 106 MET A C 1
ATOM 846 O O . MET A 1 106 ? -2.950 8.589 5.612 1.00 94.56 106 MET A O 1
ATOM 850 N N . LYS A 1 107 ? -2.898 9.012 3.403 1.00 94.44 107 LYS A N 1
ATOM 851 C CA . LYS A 1 107 ? -4.339 8.787 3.190 1.00 94.44 107 LYS A CA 1
ATOM 852 C C . LYS A 1 107 ? -4.729 7.339 3.487 1.00 94.44 107 LYS A C 1
ATOM 854 O O . LYS A 1 107 ? -5.695 7.114 4.209 1.00 94.44 107 LYS A O 1
ATOM 859 N N . LEU A 1 108 ? -3.942 6.375 3.007 1.00 94.31 108 LEU A N 1
ATOM 860 C CA . LEU A 1 108 ? -4.170 4.952 3.261 1.00 94.31 108 LEU A CA 1
ATOM 861 C C . LEU A 1 108 ? -4.113 4.627 4.761 1.00 94.31 108 LEU A C 1
ATOM 863 O O . LEU A 1 108 ? -5.006 3.965 5.283 1.00 94.31 108 LEU A O 1
ATOM 867 N N . ARG A 1 109 ? -3.106 5.141 5.482 1.00 94.19 109 ARG A N 1
ATOM 868 C CA . ARG A 1 109 ? -3.002 4.970 6.943 1.00 94.19 109 ARG A CA 1
ATOM 869 C C . ARG A 1 109 ? -4.211 5.540 7.685 1.00 94.19 109 ARG A C 1
ATOM 871 O O . ARG A 1 109 ? -4.705 4.897 8.607 1.00 94.19 109 ARG A O 1
ATOM 878 N N . LYS A 1 110 ? -4.685 6.728 7.292 1.00 96.38 110 LYS A N 1
ATOM 879 C CA . LYS A 1 110 ? -5.880 7.348 7.886 1.00 96.38 110 LYS A CA 1
ATOM 880 C C . LYS A 1 110 ? -7.125 6.491 7.662 1.00 96.38 110 LYS A C 1
ATOM 882 O O . LYS A 1 110 ? -7.801 6.177 8.634 1.00 96.38 110 LYS A O 1
ATOM 887 N N . ALA A 1 111 ? -7.361 6.044 6.428 1.00 96.31 111 ALA A N 1
ATOM 888 C CA . ALA A 1 111 ? -8.495 5.181 6.098 1.00 96.31 111 ALA A CA 1
ATOM 889 C C . ALA A 1 111 ? -8.487 3.873 6.913 1.00 96.31 111 ALA A C 1
ATOM 891 O O . ALA A 1 111 ? -9.500 3.502 7.501 1.00 96.31 111 ALA A O 1
ATOM 892 N N . LEU A 1 112 ? -7.324 3.222 7.035 1.00 96.50 112 LEU A N 1
ATOM 893 C CA . LEU A 1 112 ? -7.173 2.010 7.852 1.00 96.50 112 LEU A CA 1
ATOM 894 C C . LEU A 1 112 ? -7.463 2.263 9.338 1.00 96.50 112 LEU A C 1
ATOM 896 O O . LEU A 1 112 ? -8.094 1.442 10.006 1.00 96.50 112 LEU A O 1
ATOM 900 N N . LEU A 1 113 ? -7.013 3.401 9.875 1.00 96.81 113 LEU A N 1
ATOM 901 C CA . LEU A 1 113 ? -7.278 3.767 11.264 1.00 96.81 113 LEU A CA 1
ATOM 902 C C . LEU A 1 113 ? -8.769 4.045 11.499 1.00 96.81 113 LEU A C 1
ATOM 904 O O . LEU A 1 113 ? -9.315 3.625 12.521 1.00 96.81 113 LEU A O 1
ATOM 908 N N . GLU A 1 114 ? -9.428 4.730 10.566 1.00 97.12 114 GLU A N 1
ATOM 909 C CA . GLU A 1 114 ? -10.866 5.005 10.613 1.00 97.12 114 GLU A CA 1
ATOM 910 C C . GLU A 1 114 ? -11.689 3.712 10.600 1.00 97.12 114 GLU A C 1
ATOM 912 O O . GLU A 1 114 ? -12.571 3.541 11.446 1.00 97.12 114 GLU A O 1
ATOM 917 N N . GLU A 1 115 ? -11.358 2.770 9.715 1.00 96.56 115 GLU A N 1
ATOM 918 C CA . GLU A 1 115 ? -12.019 1.466 9.633 1.00 96.56 115 GLU A CA 1
ATOM 919 C C . GLU A 1 115 ? -11.831 0.655 10.924 1.00 96.56 115 GLU A C 1
ATOM 921 O O . GLU A 1 115 ? -12.802 0.159 11.506 1.00 96.56 115 GLU A O 1
ATOM 926 N N . TYR A 1 116 ? -10.605 0.617 11.459 1.00 96.62 116 TYR A N 1
ATOM 927 C CA . TYR A 1 116 ? -10.320 -0.039 12.736 1.00 96.62 116 TYR A CA 1
ATOM 928 C C . TYR A 1 116 ? -11.120 0.571 13.898 1.00 96.62 116 TYR A C 1
ATOM 930 O O . TYR A 1 116 ? -11.692 -0.149 14.727 1.00 96.62 116 TYR A O 1
ATOM 938 N N . GLN A 1 117 ? -11.199 1.904 13.970 1.00 95.69 117 GLN A N 1
ATOM 939 C CA . GLN A 1 117 ? -11.993 2.583 14.993 1.00 95.69 117 GLN A CA 1
ATOM 940 C C . GLN A 1 117 ? -13.491 2.319 14.830 1.00 95.69 117 GLN A C 1
ATOM 942 O O . GLN A 1 117 ? -14.189 2.110 15.828 1.00 95.69 117 GLN A O 1
ATOM 947 N N . HIS A 1 118 ? -13.993 2.315 13.596 1.00 95.88 118 HIS A N 1
ATOM 948 C CA . HIS A 1 118 ? -15.384 2.001 13.297 1.00 95.88 118 HIS A CA 1
ATOM 949 C C . HIS A 1 118 ? -15.742 0.581 13.764 1.00 95.88 118 HIS A C 1
ATOM 951 O O . HIS A 1 118 ? -16.731 0.387 14.482 1.00 95.88 118 HIS A O 1
ATOM 957 N N . ASP A 1 119 ? -14.893 -0.399 13.466 1.00 95.75 119 ASP A N 1
ATOM 958 C CA . ASP A 1 119 ? -15.077 -1.783 13.893 1.00 95.75 119 ASP A CA 1
ATOM 959 C C . ASP A 1 119 ? -14.991 -1.960 15.408 1.00 95.75 119 ASP A C 1
ATOM 961 O O . ASP A 1 119 ? -15.798 -2.692 15.999 1.00 95.75 119 ASP A O 1
ATOM 965 N N . LYS A 1 120 ? -14.069 -1.251 16.069 1.00 95.62 120 LYS A N 1
ATOM 966 C CA . LYS A 1 120 ? -13.977 -1.230 17.534 1.00 95.62 120 LYS A CA 1
ATOM 967 C C . LYS A 1 120 ? -15.268 -0.690 18.154 1.00 95.62 120 LYS A C 1
ATOM 969 O O . LYS A 1 120 ? -15.868 -1.375 18.985 1.00 95.62 120 LYS A O 1
ATOM 974 N N . LYS A 1 121 ? -15.759 0.465 17.685 1.00 95.19 121 LYS A N 1
ATOM 975 C CA . LYS A 1 121 ? -17.030 1.063 18.138 1.00 95.19 121 LYS A CA 1
ATOM 976 C C . LYS A 1 121 ? -18.214 0.121 17.897 1.00 95.19 121 LYS A C 1
ATOM 978 O O . LYS A 1 121 ? -19.087 -0.018 18.754 1.00 95.19 121 LYS A O 1
ATOM 983 N N . LYS A 1 122 ? -18.255 -0.572 16.755 1.00 95.56 122 LYS A N 1
ATOM 984 C CA . LYS A 1 122 ? -19.305 -1.554 16.432 1.00 95.56 122 LYS A CA 1
ATOM 985 C C . LYS A 1 122 ? -19.276 -2.756 17.380 1.00 95.56 122 LYS A C 1
ATOM 987 O O . LYS A 1 122 ? -20.335 -3.204 17.828 1.00 95.56 122 LYS A O 1
ATOM 992 N N . LYS A 1 123 ? -18.089 -3.277 17.710 1.00 95.44 123 LYS A N 1
ATOM 993 C CA . LYS A 1 123 ? -17.913 -4.369 18.685 1.00 95.44 123 LYS A CA 1
ATOM 994 C C . LYS A 1 123 ? -18.331 -3.939 20.093 1.00 95.44 123 LYS A C 1
ATOM 996 O O . LYS A 1 123 ? -19.038 -4.689 20.761 1.00 95.44 123 LYS A O 1
ATOM 1001 N N . GLU A 1 124 ? -17.959 -2.736 20.513 1.00 95.06 124 GLU A N 1
ATOM 1002 C CA . GLU A 1 124 ? -18.307 -2.178 21.823 1.00 95.06 124 GLU A CA 1
ATOM 1003 C C . GLU A 1 124 ? -19.821 -1.975 21.981 1.00 95.06 124 GLU A C 1
ATOM 1005 O O . GLU A 1 124 ? -20.418 -2.505 22.917 1.00 95.06 124 GLU A O 1
ATOM 1010 N N . LYS A 1 125 ? -20.485 -1.363 20.989 1.00 94.88 125 LYS A N 1
ATOM 1011 C CA . LYS A 1 125 ? -21.955 -1.239 20.958 1.00 94.88 125 LYS A CA 1
ATOM 1012 C C . LYS A 1 125 ? -22.660 -2.598 21.048 1.00 94.88 125 LYS A C 1
ATOM 1014 O O . LYS A 1 125 ? -23.678 -2.730 21.729 1.00 94.88 125 LYS A O 1
ATOM 1019 N N . LYS A 1 126 ? -22.129 -3.631 20.378 1.00 95.12 126 LYS A N 1
ATOM 1020 C CA . LYS A 1 126 ? -22.665 -5.001 20.466 1.00 95.12 126 LYS A CA 1
ATOM 1021 C C . LYS A 1 126 ? -22.498 -5.599 21.867 1.00 95.12 126 LYS A C 1
ATOM 1023 O O . LYS A 1 126 ? -23.419 -6.276 22.322 1.00 95.12 126 LYS A O 1
ATOM 1028 N N . LYS A 1 127 ? -21.364 -5.366 22.537 1.00 94.81 127 LYS A N 1
ATOM 1029 C CA . LYS A 1 127 ? -21.132 -5.813 23.922 1.00 94.81 127 LYS A CA 1
ATOM 1030 C C . LYS A 1 127 ? -22.089 -5.120 24.894 1.00 94.81 127 LYS A C 1
ATOM 1032 O O . LYS A 1 127 ? -22.838 -5.819 25.567 1.00 94.81 127 LYS A O 1
ATOM 1037 N N . ALA A 1 128 ? -22.184 -3.791 24.844 1.00 93.69 128 ALA A N 1
ATOM 1038 C CA . ALA A 1 128 ? -23.091 -3.014 25.693 1.00 93.69 128 ALA A CA 1
ATOM 1039 C C . ALA A 1 128 ? -24.565 -3.437 25.526 1.00 93.69 128 ALA A C 1
ATOM 1041 O O . ALA A 1 128 ? -25.305 -3.586 26.497 1.00 93.69 128 ALA A O 1
ATOM 1042 N N . LYS A 1 129 ? -25.009 -3.716 24.289 1.00 93.81 129 LYS A N 1
ATOM 1043 C CA . LYS A 1 129 ? -26.375 -4.214 24.038 1.00 93.81 129 LYS A CA 1
ATOM 1044 C C . LYS A 1 129 ? -26.620 -5.605 24.637 1.00 93.81 129 LYS A C 1
ATOM 1046 O O . LYS A 1 129 ? -27.740 -5.886 25.063 1.00 93.81 129 LYS A O 1
ATOM 1051 N N . LYS A 1 130 ? -25.611 -6.485 24.647 1.00 93.31 130 LYS A N 1
ATOM 1052 C CA . LYS A 1 130 ? -25.712 -7.804 25.292 1.00 93.31 130 LYS A CA 1
ATOM 1053 C C . LYS A 1 130 ? -25.798 -7.655 26.806 1.00 93.31 130 LYS A C 1
ATOM 1055 O O . LYS A 1 130 ? -26.702 -8.230 27.398 1.00 93.31 130 LYS A O 1
ATOM 1060 N N . GLU A 1 131 ? -24.924 -6.851 27.396 1.00 91.38 131 GLU A N 1
ATOM 1061 C CA . GLU A 1 131 ? -24.884 -6.598 28.839 1.00 91.38 131 GLU A CA 1
ATOM 1062 C C . GLU A 1 131 ? -26.214 -6.037 29.355 1.00 91.38 131 GLU A C 1
ATOM 1064 O O . GLU A 1 131 ? -26.846 -6.658 30.205 1.00 91.38 131 GLU A O 1
ATOM 1069 N N . LYS A 1 132 ? -26.756 -4.999 28.703 1.00 91.12 132 LYS A N 1
ATOM 1070 C CA . LYS A 1 132 ? -28.084 -4.449 29.031 1.00 91.12 132 LYS A CA 1
ATOM 1071 C C . LYS A 1 132 ? -29.217 -5.479 28.919 1.00 91.12 132 LYS A C 1
ATOM 1073 O O . LYS A 1 132 ? -30.221 -5.394 29.623 1.00 91.12 132 LYS A O 1
ATOM 1078 N N . LYS A 1 133 ? -29.102 -6.462 28.014 1.00 89.81 133 LYS A N 1
ATOM 1079 C CA . LYS A 1 133 ? -30.079 -7.559 27.899 1.00 89.81 133 LYS A CA 1
ATOM 1080 C C . LYS A 1 133 ? -29.941 -8.558 29.050 1.00 89.81 133 LYS A C 1
ATOM 1082 O O . LYS A 1 133 ? -30.958 -9.092 29.485 1.00 89.81 133 LYS A O 1
ATOM 1087 N N . HIS A 1 134 ? -28.722 -8.827 29.513 1.00 87.12 134 HIS A N 1
ATOM 1088 C CA . HIS A 1 134 ? -28.480 -9.682 30.675 1.00 87.12 134 HIS A CA 1
ATOM 1089 C C . HIS A 1 134 ? -28.961 -9.018 31.965 1.00 87.12 134 HIS A C 1
ATOM 1091 O O . HIS A 1 134 ? -29.668 -9.664 32.729 1.00 87.12 134 HIS A O 1
ATOM 1097 N N . GLU A 1 135 ? -28.688 -7.729 32.147 1.00 88.38 135 GLU A N 1
ATOM 1098 C CA . GLU A 1 135 ? -29.144 -6.958 33.307 1.00 88.38 135 GLU A CA 1
ATOM 1099 C C . GLU A 1 135 ? -30.674 -6.945 33.421 1.00 88.38 135 GLU A C 1
ATOM 1101 O O . GLU A 1 135 ? -31.215 -7.341 34.447 1.00 88.38 135 GLU A O 1
ATOM 1106 N N . ARG A 1 136 ? -31.388 -6.644 32.325 1.00 84.94 136 ARG A N 1
ATOM 1107 C CA . ARG A 1 136 ? -32.865 -6.704 32.283 1.00 84.94 136 ARG A CA 1
ATOM 1108 C C . ARG A 1 136 ? -33.441 -8.085 32.589 1.00 84.94 136 ARG A C 1
ATOM 1110 O O . ARG A 1 136 ? -34.560 -8.197 33.077 1.00 84.94 136 ARG A O 1
ATOM 1117 N N . LYS A 1 137 ? -32.729 -9.154 32.221 1.00 84.69 137 LYS A N 1
ATOM 1118 C CA . LYS A 1 137 ? -33.151 -10.515 32.571 1.00 84.69 137 LYS A CA 1
ATOM 1119 C C . LYS A 1 137 ? -32.948 -10.771 34.057 1.00 84.69 137 LYS A C 1
ATOM 1121 O O . LYS A 1 137 ? -33.812 -11.382 34.670 1.00 84.69 137 LYS A O 1
ATOM 1126 N N . ASN A 1 138 ? -31.831 -10.309 34.610 1.00 80.69 138 ASN A N 1
ATOM 1127 C CA . ASN A 1 138 ? -31.505 -10.518 36.011 1.00 80.69 138 ASN A CA 1
ATOM 1128 C C . ASN A 1 138 ? -32.463 -9.745 36.924 1.00 80.69 138 ASN A C 1
ATOM 1130 O O . ASN A 1 138 ? -33.016 -10.337 37.842 1.00 80.69 138 ASN A O 1
ATOM 1134 N N . SER A 1 139 ? -32.766 -8.485 36.591 1.00 80.69 139 SER A N 1
ATOM 1135 C CA . SER A 1 139 ? -33.741 -7.678 37.333 1.00 80.69 139 SER A CA 1
ATOM 1136 C C . SER A 1 139 ? -35.129 -8.326 37.345 1.00 80.69 139 SER A C 1
ATOM 1138 O O . SER A 1 139 ? -35.766 -8.406 38.388 1.00 80.69 139 SER A O 1
ATOM 1140 N N . ARG A 1 140 ? -35.572 -8.880 36.207 1.00 83.81 140 ARG A N 1
ATOM 1141 C CA . ARG A 1 140 ? -36.856 -9.591 36.116 1.00 83.81 140 ARG A CA 1
ATOM 1142 C C . ARG A 1 140 ? -36.884 -10.860 36.975 1.00 83.81 140 ARG A C 1
ATOM 1144 O O . ARG A 1 140 ? -37.899 -11.150 37.594 1.00 83.81 140 ARG A O 1
ATOM 1151 N N . ILE A 1 141 ? -35.780 -11.609 37.020 1.00 81.06 141 ILE A N 1
ATOM 1152 C CA . ILE A 1 141 ? -35.655 -12.803 37.873 1.00 81.06 141 ILE A CA 1
ATOM 1153 C C . ILE A 1 141 ? -35.666 -12.410 39.356 1.00 81.06 141 ILE A C 1
ATOM 1155 O O . ILE A 1 141 ? -36.214 -13.131 40.187 1.00 81.06 141 ILE A O 1
ATOM 1159 N N . GLU A 1 142 ? -35.055 -11.281 39.704 1.00 81.12 142 GLU A N 1
ATOM 1160 C CA . GLU A 1 142 ? -34.991 -10.789 41.077 1.00 81.12 142 GLU A CA 1
ATOM 1161 C C . GLU A 1 142 ? -36.349 -10.280 41.577 1.00 81.12 142 GLU A C 1
ATOM 1163 O O . GLU A 1 142 ? -36.761 -10.640 42.680 1.00 81.12 142 GLU A O 1
ATOM 1168 N N . GLU A 1 143 ? -37.105 -9.565 40.738 1.00 78.69 143 GLU A N 1
ATOM 1169 C CA . GLU A 1 143 ? -38.503 -9.200 41.009 1.00 78.69 143 GLU A CA 1
ATOM 1170 C C . GLU A 1 143 ? -39.386 -10.436 41.230 1.00 78.69 143 GLU A C 1
ATOM 1172 O O . GLU A 1 143 ? -40.146 -10.498 42.196 1.00 78.69 143 GLU A O 1
ATOM 1177 N N . GLU A 1 144 ? -39.250 -11.455 40.379 1.00 77.69 144 GLU A N 1
ATOM 1178 C CA . GLU A 1 144 ? -40.026 -12.697 40.463 1.00 77.69 144 GLU A CA 1
ATOM 1179 C C . GLU A 1 144 ? -39.660 -13.532 41.707 1.00 77.69 144 GLU A C 1
ATOM 1181 O O . GLU A 1 144 ? -40.511 -14.177 42.321 1.00 77.69 144 GLU A O 1
ATOM 1186 N N . ARG A 1 145 ? -38.396 -13.485 42.147 1.00 79.62 145 ARG A N 1
ATOM 1187 C CA . ARG A 1 145 ? -37.963 -14.089 43.418 1.00 79.62 145 ARG A CA 1
ATOM 1188 C C . ARG A 1 145 ? -38.468 -13.309 44.628 1.00 79.62 145 ARG A C 1
ATOM 1190 O O . ARG A 1 145 ? -38.835 -13.930 45.626 1.00 79.62 145 ARG A O 1
ATOM 1197 N N . SER A 1 146 ? -38.472 -11.980 44.554 1.00 79.31 146 SER A N 1
ATOM 1198 C CA . SER A 1 146 ? -38.953 -11.108 45.627 1.00 79.31 146 SER A CA 1
ATOM 1199 C C . SER A 1 146 ? -40.455 -11.285 45.853 1.00 79.31 146 SER A C 1
ATOM 1201 O O . SER A 1 146 ? -40.875 -11.544 46.982 1.00 79.31 146 SER A O 1
ATOM 1203 N N . SER A 1 147 ? -41.262 -11.283 44.786 1.00 78.25 147 SER A N 1
ATOM 1204 C CA . SER A 1 147 ? -42.711 -11.517 44.883 1.00 78.25 147 SER A CA 1
ATOM 1205 C C . SER A 1 147 ? -43.035 -12.885 45.493 1.00 78.25 147 SER A C 1
ATOM 1207 O O . SER A 1 147 ? -43.876 -12.988 46.386 1.00 78.25 147 SER A O 1
ATOM 1209 N N . ARG A 1 148 ? -42.301 -13.938 45.108 1.00 76.12 148 ARG A N 1
ATOM 1210 C CA . ARG A 1 148 ? -42.482 -15.287 45.668 1.00 76.12 148 ARG A CA 1
ATOM 1211 C C . ARG A 1 148 ? -42.154 -15.372 47.163 1.00 76.12 148 ARG A C 1
ATOM 1213 O O . ARG A 1 148 ? -42.798 -16.131 47.881 1.00 76.12 148 ARG A O 1
ATOM 1220 N N . ARG A 1 149 ? -41.175 -14.594 47.641 1.00 75.44 149 ARG A N 1
ATOM 1221 C CA . ARG A 1 149 ? -40.833 -14.496 49.072 1.00 75.44 149 ARG A CA 1
ATOM 1222 C C . ARG A 1 149 ? -41.908 -13.754 49.869 1.00 75.44 149 ARG A C 1
ATOM 1224 O O . ARG A 1 149 ? -42.257 -14.214 50.950 1.00 75.44 149 ARG A O 1
ATOM 1231 N N . GLN A 1 150 ? -42.460 -12.668 49.324 1.00 72.00 150 GLN A N 1
ATOM 1232 C CA . GLN A 1 150 ? -43.541 -11.904 49.963 1.00 72.00 150 GLN A CA 1
ATOM 1233 C C . GLN A 1 150 ? -44.813 -12.749 50.134 1.00 72.00 150 GLN A C 1
ATOM 1235 O O . GLN A 1 150 ? -45.390 -12.783 51.218 1.00 72.00 150 GLN A O 1
ATOM 1240 N N . HIS A 1 151 ? -45.198 -13.525 49.114 1.00 60.91 151 HIS A N 1
ATOM 1241 C CA . HIS A 1 151 ? -46.348 -14.434 49.210 1.00 60.91 151 HIS A CA 1
ATOM 1242 C C . HIS A 1 151 ? -46.180 -15.534 50.268 1.00 60.91 151 HIS A C 1
ATOM 1244 O O . HIS A 1 151 ? -47.157 -15.934 50.892 1.00 60.91 151 HIS A O 1
ATOM 1250 N N . HIS A 1 152 ? -44.957 -16.016 50.504 1.00 60.47 152 HIS A N 1
ATOM 1251 C CA . HIS A 1 152 ? -44.717 -17.061 51.502 1.00 60.47 152 HIS A CA 1
ATOM 1252 C C . HIS A 1 152 ? -44.770 -16.559 52.953 1.00 60.47 152 HIS A C 1
ATOM 1254 O O . HIS A 1 152 ? -45.002 -17.364 53.852 1.00 60.47 152 HIS A O 1
ATOM 1260 N N . HIS A 1 153 ? -44.564 -15.259 53.189 1.00 60.25 153 HIS A N 1
ATOM 1261 C CA . HIS A 1 153 ? -44.597 -14.663 54.530 1.00 60.25 153 HIS A CA 1
ATOM 1262 C C . HIS A 1 153 ? -46.010 -14.257 54.986 1.00 60.25 153 HIS A C 1
ATOM 1264 O O . HIS A 1 153 ? -46.235 -14.108 56.179 1.00 60.25 153 HIS A O 1
ATOM 1270 N N . GLY A 1 154 ? -46.973 -14.137 54.065 1.00 55.84 154 GLY A N 1
ATOM 1271 C CA . GLY A 1 154 ? -48.371 -13.816 54.384 1.00 55.84 154 GLY A CA 1
ATOM 1272 C C . GLY A 1 154 ? -49.228 -14.996 54.864 1.00 55.84 154 GLY A C 1
ATOM 1273 O O . GLY A 1 154 ? -50.357 -14.778 55.276 1.00 55.84 154 GLY A O 1
ATOM 1274 N N . ASN A 1 155 ? -48.711 -16.230 54.828 1.00 56.66 155 ASN A N 1
ATOM 1275 C CA . ASN A 1 155 ? -49.462 -17.443 55.195 1.00 56.66 155 ASN A CA 1
ATOM 1276 C C . ASN A 1 155 ? -49.242 -17.902 56.653 1.00 56.66 155 ASN A C 1
ATOM 1278 O O . ASN A 1 155 ? -49.626 -19.015 57.004 1.00 56.66 155 ASN A O 1
ATOM 1282 N N . TYR A 1 156 ? -48.611 -17.073 57.490 1.00 51.72 156 TYR A N 1
ATOM 1283 C CA . TYR A 1 156 ? -48.379 -17.339 58.914 1.00 51.72 156 TYR A CA 1
ATOM 1284 C C . TYR A 1 156 ? -48.864 -16.155 59.768 1.00 51.72 156 TYR A C 1
ATOM 1286 O O . TYR A 1 156 ? -48.062 -15.463 60.390 1.00 51.72 156 TYR A O 1
ATOM 1294 N N . LEU A 1 157 ? -50.170 -15.896 59.748 1.00 41.28 157 LEU A N 1
ATOM 1295 C CA . LEU A 1 157 ? -50.940 -15.067 60.687 1.00 41.28 157 LEU A CA 1
ATOM 1296 C C . LEU A 1 157 ? -52.395 -15.537 60.624 1.00 41.28 157 LEU A C 1
ATOM 1298 O O . LEU A 1 157 ? -53.030 -15.572 61.698 1.00 41.28 157 LEU A O 1
#

Foldseek 3Di:
DDPDVVVCVVQVPPCNPPCPVVVVVVHDDDPVVVVVVVVVVVVVVVVVVVVLVVVVVVVVVVVVPPDDPPPPDDPVCCCPPPPVNVVVSVVVVVVCVCVVDVVSVVVVVVVVVVVVVVVVVVVVVVVVVVVVVVVVVVVVVVVVVVVVVVVVVVPPD

Sequence (157 aa):
MSDDPKLKWMYDGPKADVHREDFLLGKQLTKDFELYSDVARKDVDAAKSEAIDKSFIKSVTHSSNRHNKVSALGLDVVMHEDPLVAIKTKAELRKREIYDNPAIQMKLRKALLEEYQHDKKKKEKKKAKKEKKHERKNSRIEEERSSRRQHHHGNYL

InterPro domains:
  IPR022209 Pre-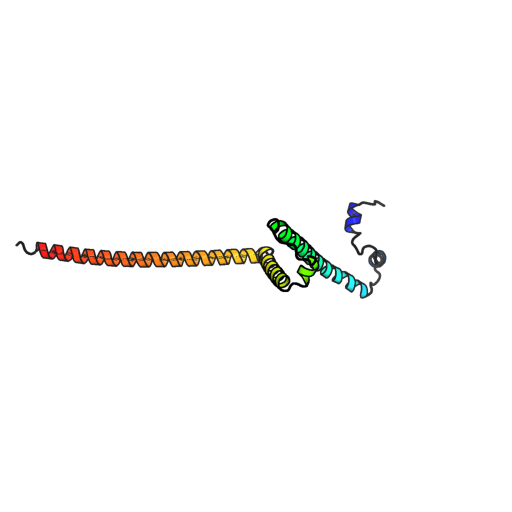mRNA splicing factor [PF12542] (5-102)
  IPR051376 Pre-mRNA-splicing factor CWC25 [PTHR16196] (5-150)

Radius of gyration: 36.95 Å; chains: 1; bounding box: 93×59×96 Å

Organism: NCBI:txid310955